Protein AF-A0A1S3DJ40-F1 (afdb_monomer_lite)

Secondary structure (DSSP, 8-state):
------SSSSSTTSTT---------------HHHHHHHHHHHHTSTTGGGSTTHHHHHHHHHHTT--HHHHHHHHHHH---HHHHHHHHHHHHHHTT--HHHHHHHHHHHHHHHHHHH--HHHHHHHHHHSSS--HHHHHIIIIIHHHHHHHHHHHH--

InterPro domains:
  IPR006942 TH1 protein [PF04858] (3-143)
  IPR006942 TH1 protein [PTHR12144] (8-141)

Organism: Diaphorina citri (NCBI:txid121845)

pLDDT: mean 71.81, std 21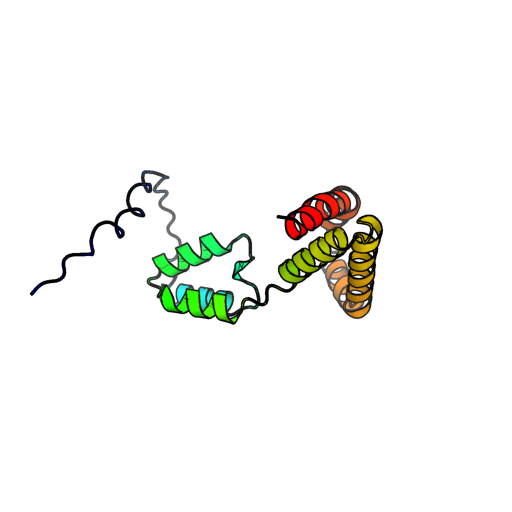.8, range [33.03, 97.25]

Foldseek 3Di:
DDDDDDDDPPCPVPPPDDDDDDDDDPDPPPQLVVLQVVLLVQLQAAQSVVDPCNVVSVVSNVVSVHDPVSSVVNNVVRYPCPLQVLLVVLVVCVVVVNDNVVSVVVVVVVVVVVCVVPPDVVVVVVVCVVVVDDDPVVVVCVPPVVVCCVVPVVVVSVD

Radius of gyration: 22.81 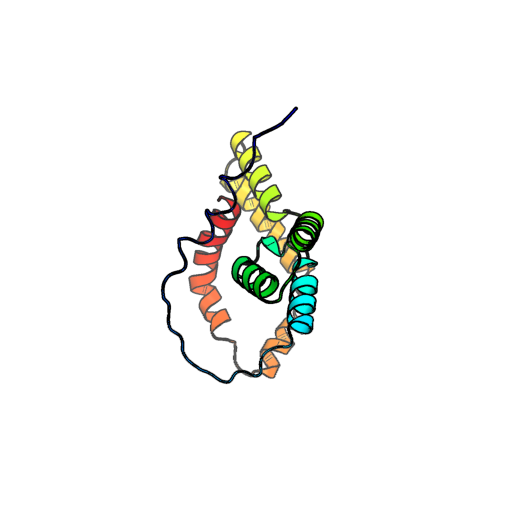Å; chains: 1; bounding box: 50×42×63 Å

Structure (mmCIF, N/CA/C/O backbone):
data_AF-A0A1S3DJ40-F1
#
_entry.id   AF-A0A1S3DJ40-F1
#
loop_
_atom_site.group_PDB
_atom_site.id
_atom_site.type_symbol
_atom_site.label_atom_id
_atom_site.label_alt_id
_atom_site.label_comp_id
_atom_site.label_asym_id
_atom_site.label_entity_id
_atom_site.label_seq_id
_atom_site.pdbx_PDB_ins_code
_atom_site.Cartn_x
_atom_site.Cartn_y
_atom_site.Cartn_z
_atom_site.occupancy
_atom_site.B_iso_or_equiv
_atom_site.auth_seq_id
_atom_site.auth_comp_id
_atom_site.auth_asym_id
_atom_site.auth_atom_id
_atom_site.pdbx_PDB_model_num
ATOM 1 N N . MET A 1 1 ? 21.065 16.548 38.767 1.00 37.75 1 MET A N 1
ATOM 2 C CA . MET A 1 1 ? 20.009 17.428 39.307 1.00 37.75 1 MET A CA 1
ATOM 3 C C . MET A 1 1 ? 20.034 18.674 38.439 1.00 37.75 1 MET A C 1
ATOM 5 O O . MET A 1 1 ? 20.987 19.423 38.560 1.00 37.75 1 MET A O 1
ATOM 9 N N . ASN A 1 2 ? 19.135 18.912 37.499 1.00 38.50 2 ASN A N 1
ATOM 10 C CA . ASN A 1 2 ? 17.948 18.195 37.052 1.00 38.50 2 ASN A CA 1
ATOM 11 C C . ASN A 1 2 ? 17.770 18.579 35.573 1.00 38.50 2 ASN A C 1
ATOM 13 O O . ASN A 1 2 ? 18.046 19.726 35.225 1.00 38.50 2 ASN A O 1
ATOM 17 N N . ASP A 1 3 ? 17.399 17.612 34.747 1.00 44.09 3 ASP A N 1
ATOM 18 C CA . ASP A 1 3 ? 17.124 17.766 33.322 1.00 44.09 3 ASP A CA 1
ATOM 19 C C . ASP A 1 3 ? 15.887 18.653 33.111 1.00 44.09 3 ASP A C 1
ATOM 21 O 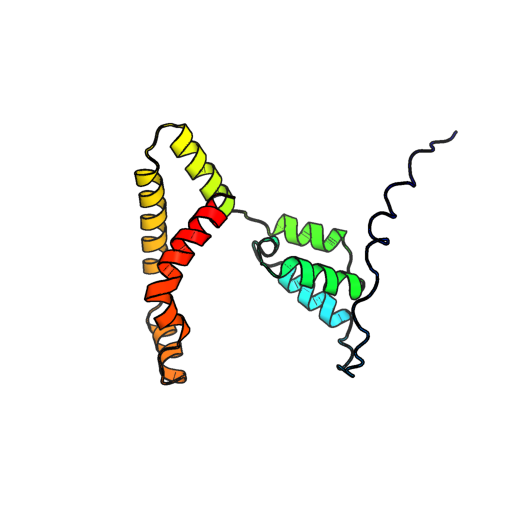O . ASP A 1 3 ? 14.872 18.444 33.772 1.00 44.09 3 ASP A O 1
ATOM 25 N N . ASP A 1 4 ? 15.986 19.645 32.223 1.00 44.03 4 ASP A N 1
ATOM 26 C CA . ASP A 1 4 ? 14.877 20.522 31.823 1.00 44.03 4 ASP A CA 1
ATOM 27 C C . ASP A 1 4 ? 14.946 20.714 30.300 1.00 44.03 4 ASP A C 1
ATOM 29 O O . ASP A 1 4 ? 15.498 21.682 29.780 1.00 44.03 4 ASP A O 1
ATOM 33 N N . TYR A 1 5 ? 14.502 19.684 29.584 1.00 50.25 5 TYR A N 1
ATOM 34 C CA . TYR A 1 5 ? 14.251 19.693 28.145 1.00 50.25 5 TYR A CA 1
ATOM 35 C C . TYR A 1 5 ? 12.992 18.857 27.912 1.00 50.25 5 TYR A C 1
ATOM 37 O O . TYR A 1 5 ? 13.111 17.666 27.660 1.00 50.25 5 TYR A O 1
ATOM 45 N N . ASP A 1 6 ? 11.814 19.460 28.071 1.00 49.28 6 ASP A N 1
ATOM 46 C CA . ASP A 1 6 ? 10.574 19.080 27.375 1.00 49.28 6 ASP A CA 1
ATOM 47 C C . ASP A 1 6 ? 9.413 19.948 27.878 1.00 49.28 6 ASP A C 1
ATOM 49 O O . ASP A 1 6 ? 9.006 19.787 29.022 1.00 49.28 6 ASP A O 1
ATOM 53 N N . ASP A 1 7 ? 8.881 20.843 27.031 1.00 47.06 7 ASP A N 1
ATOM 54 C CA . ASP A 1 7 ? 7.436 21.174 27.061 1.00 47.06 7 ASP A CA 1
ATOM 55 C C . ASP A 1 7 ? 6.908 22.032 25.883 1.00 47.06 7 ASP A C 1
ATOM 57 O O . ASP A 1 7 ? 5.761 22.469 25.897 1.00 47.06 7 ASP A O 1
ATOM 61 N N . GLU A 1 8 ? 7.684 22.294 24.820 1.00 44.91 8 GLU A N 1
ATOM 62 C CA . GLU A 1 8 ? 7.218 23.186 23.732 1.00 44.91 8 GLU A CA 1
ATOM 63 C C . GLU A 1 8 ? 6.674 22.475 22.474 1.00 44.91 8 GLU A C 1
ATOM 65 O O . GLU A 1 8 ? 6.294 23.142 21.512 1.00 44.91 8 GLU A O 1
ATOM 70 N N . GLN A 1 9 ? 6.587 21.138 22.438 1.00 45.03 9 GLN A N 1
ATOM 71 C CA . GLN A 1 9 ? 6.151 20.407 21.229 1.00 45.03 9 GLN A CA 1
ATOM 72 C C . GLN A 1 9 ? 4.719 19.848 21.250 1.00 45.03 9 GLN A C 1
ATOM 74 O O . GLN A 1 9 ? 4.227 19.426 20.203 1.00 45.03 9 GLN A O 1
ATOM 79 N N . THR A 1 10 ? 4.006 19.886 22.377 1.00 43.00 10 THR A N 1
ATOM 80 C CA . THR A 1 10 ? 2.682 19.244 22.513 1.00 43.00 10 THR A CA 1
ATOM 81 C C . THR A 1 10 ? 1.506 20.105 22.036 1.00 43.00 10 THR A C 1
ATOM 83 O O . THR A 1 10 ? 0.461 19.562 21.693 1.00 43.00 10 THR A O 1
ATOM 86 N N . HIS A 1 11 ? 1.664 21.427 21.909 1.00 38.31 11 HIS A N 1
ATOM 87 C CA . HIS A 1 11 ? 0.534 22.346 21.679 1.00 38.31 11 HIS A CA 1
ATOM 88 C C . HIS A 1 11 ? 0.245 22.742 20.221 1.00 38.31 11 HIS A C 1
ATOM 90 O O . HIS A 1 11 ? -0.665 23.527 19.958 1.00 38.31 11 HIS A O 1
ATOM 96 N N . ARG A 1 12 ? 0.978 22.212 19.236 1.00 39.41 12 ARG A N 1
ATOM 97 C CA . ARG A 1 12 ? 0.827 22.650 17.833 1.00 39.41 12 ARG A CA 1
ATOM 98 C C . ARG A 1 12 ? -0.461 22.157 17.150 1.00 39.41 12 ARG A C 1
ATOM 100 O O . ARG A 1 12 ? -0.812 22.667 16.095 1.00 39.41 12 ARG A O 1
ATOM 107 N N . TRP A 1 13 ? -1.160 21.188 17.738 1.00 45.44 13 TRP A N 1
ATOM 108 C CA . TRP A 1 13 ? -2.340 20.553 17.135 1.00 45.44 13 TRP A CA 1
ATOM 109 C C . TRP A 1 13 ? -3.667 21.168 17.608 1.00 45.44 13 TRP A C 1
ATOM 111 O O . TRP A 1 13 ? -4.701 20.907 17.002 1.00 45.44 13 TRP A O 1
ATOM 121 N N . ASP A 1 14 ? -3.642 22.008 18.650 1.00 45.91 14 ASP A N 1
ATOM 122 C CA . ASP A 1 14 ? -4.845 22.609 19.247 1.00 45.91 14 ASP A CA 1
ATOM 123 C C . ASP A 1 14 ? -5.303 23.904 18.555 1.00 45.91 14 ASP A C 1
ATOM 125 O O . ASP A 1 14 ? -6.454 24.312 18.697 1.00 45.91 14 ASP A O 1
ATOM 129 N N . GLN A 1 15 ? -4.418 24.597 17.830 1.00 41.41 15 GLN A N 1
ATOM 130 C CA . GLN A 1 15 ? -4.657 26.003 17.473 1.00 41.41 15 GLN A CA 1
ATOM 131 C C . GLN A 1 15 ? -5.468 26.217 16.176 1.00 41.41 15 GLN A C 1
ATOM 133 O O . GLN A 1 15 ? -6.006 27.305 15.994 1.00 41.41 15 GLN A O 1
ATOM 138 N N . ASP A 1 16 ? -5.613 25.210 15.306 1.00 40.69 16 ASP A N 1
ATOM 139 C CA . ASP A 1 16 ? -6.275 25.366 13.992 1.00 40.69 16 ASP A CA 1
ATOM 140 C C . ASP A 1 16 ? -7.735 24.860 13.941 1.00 40.69 16 ASP A C 1
ATOM 142 O O . ASP A 1 16 ? -8.345 24.809 12.875 1.00 40.69 16 ASP A O 1
ATOM 146 N N . MET A 1 17 ? -8.337 24.507 15.081 1.00 50.19 17 MET A N 1
ATOM 147 C CA . MET A 1 17 ? -9.717 24.001 15.148 1.00 50.19 17 MET A CA 1
ATOM 148 C C . MET A 1 17 ? -10.682 25.093 15.632 1.00 50.19 17 MET A C 1
ATOM 150 O O . MET A 1 17 ? -11.166 25.047 16.763 1.00 50.19 17 MET A O 1
ATOM 154 N N . VAL A 1 18 ? -10.966 26.086 14.784 1.00 46.72 18 VAL A N 1
ATOM 155 C CA . VAL A 1 18 ? -12.054 27.049 15.022 1.00 46.72 18 VAL A CA 1
ATOM 156 C C . VAL A 1 18 ? -13.065 26.978 13.877 1.00 46.72 18 VAL A C 1
ATOM 158 O O . VAL A 1 18 ? -12.731 27.263 12.732 1.00 46.72 18 VAL A O 1
ATOM 161 N N . ASP A 1 19 ? -14.291 26.609 14.255 1.00 49.00 19 ASP A N 1
ATOM 162 C CA . ASP A 1 19 ? -15.567 26.750 13.541 1.00 49.00 19 ASP A CA 1
ATOM 163 C C . ASP A 1 19 ? -15.744 26.051 12.183 1.00 49.00 19 ASP A C 1
ATOM 165 O O . ASP A 1 19 ? -15.469 26.619 11.130 1.00 49.00 19 ASP A O 1
ATOM 169 N N . VAL A 1 20 ? -16.382 24.873 12.219 1.00 45.66 20 VAL A N 1
ATOM 170 C CA . VAL A 1 20 ? -17.378 24.471 11.209 1.00 45.66 20 VAL A CA 1
ATOM 171 C C . VAL A 1 20 ? -18.544 23.773 11.921 1.00 45.66 20 VAL A C 1
ATOM 173 O O . VAL A 1 20 ? -18.422 22.640 12.375 1.00 45.66 20 VAL A O 1
ATOM 176 N N . ASP A 1 21 ? -19.633 24.529 12.042 1.00 41.88 21 ASP A N 1
ATOM 177 C CA . ASP A 1 21 ? -21.045 24.151 12.153 1.00 41.88 21 ASP A CA 1
ATOM 178 C C . ASP A 1 21 ? -21.439 22.924 12.997 1.00 41.88 21 ASP A C 1
ATOM 180 O O . ASP A 1 21 ? -21.416 21.767 12.580 1.00 41.88 21 ASP A O 1
ATOM 184 N N . SER A 1 22 ? -21.958 23.245 14.184 1.00 54.50 22 SER A N 1
ATOM 185 C CA . SER A 1 22 ? -22.845 22.406 14.987 1.00 54.50 22 SER A CA 1
ATOM 186 C C . SER A 1 22 ? -24.202 22.244 14.283 1.00 54.50 22 SER A C 1
ATOM 188 O O . SER A 1 22 ? -25.130 23.003 14.571 1.00 54.50 22 SER A O 1
ATOM 190 N N . ASP A 1 23 ? -24.344 21.244 13.412 1.00 43.91 23 ASP A N 1
ATOM 191 C CA . ASP A 1 23 ? -25.655 20.751 12.969 1.00 43.91 23 ASP A CA 1
ATOM 192 C C . ASP A 1 23 ? -26.050 19.516 13.792 1.00 43.91 23 ASP A C 1
ATOM 194 O O . ASP A 1 23 ? -25.413 18.463 13.741 1.00 43.91 23 ASP A O 1
ATOM 198 N N . GLY A 1 24 ? -27.071 19.687 14.634 1.00 49.50 24 GLY A N 1
ATOM 199 C CA . GLY A 1 24 ? -27.601 18.652 15.512 1.00 49.50 24 GLY A CA 1
ATOM 200 C C . GLY A 1 24 ? -28.479 17.673 14.740 1.00 49.50 24 GLY A C 1
ATOM 201 O O . GLY A 1 24 ? -29.696 17.847 14.692 1.00 49.50 24 GLY A O 1
ATOM 202 N N . GLY A 1 25 ? -27.856 16.638 14.179 1.00 37.75 25 GLY A N 1
ATOM 203 C CA . GLY A 1 25 ? -28.509 15.408 13.742 1.00 37.75 25 GLY A CA 1
ATOM 204 C C . GLY A 1 25 ? -28.362 14.326 14.811 1.00 37.75 25 GLY A C 1
ATOM 205 O O . GLY A 1 25 ? -27.252 13.994 15.213 1.00 37.75 25 GLY A O 1
ATOM 206 N N . ASP A 1 26 ? -29.487 13.803 15.292 1.00 44.41 26 ASP A N 1
ATOM 207 C CA . ASP A 1 26 ? -29.598 12.694 16.249 1.00 44.41 26 ASP A CA 1
ATOM 208 C C . ASP A 1 26 ? -29.229 11.365 15.551 1.00 44.41 26 ASP A C 1
ATOM 210 O O . ASP A 1 26 ? -30.078 10.500 15.326 1.00 44.41 26 ASP A O 1
ATOM 214 N N . ASP A 1 27 ? -27.970 11.235 15.120 1.00 50.34 27 ASP A N 1
ATOM 215 C CA . ASP A 1 27 ? -27.407 9.955 14.690 1.00 50.34 27 ASP A CA 1
ATOM 216 C C . ASP A 1 27 ? -27.270 9.053 15.926 1.00 50.34 27 ASP A C 1
ATOM 218 O O . ASP A 1 27 ? -26.813 9.522 16.976 1.00 50.34 27 ASP A O 1
ATOM 222 N N . PRO A 1 28 ? -27.663 7.764 15.857 1.00 53.16 28 PRO A N 1
ATOM 223 C CA . PRO A 1 28 ? -27.458 6.842 16.963 1.00 53.16 28 PRO A CA 1
ATOM 224 C C . PRO A 1 28 ? -25.972 6.855 17.298 1.00 53.16 28 PRO A C 1
ATOM 226 O O . PRO A 1 28 ? -25.158 6.426 16.487 1.00 53.16 28 PRO A O 1
ATOM 229 N N . MET A 1 29 ? -25.638 7.400 18.470 1.00 60.72 29 MET A N 1
ATOM 230 C CA . MET A 1 29 ? -24.262 7.582 18.915 1.00 60.72 29 MET A CA 1
ATOM 231 C C . MET A 1 29 ? -23.533 6.243 18.788 1.00 60.72 29 MET A C 1
ATOM 233 O O . MET A 1 29 ? -23.800 5.321 19.563 1.00 60.72 29 MET A O 1
ATOM 237 N N . GLU A 1 30 ? -22.699 6.114 17.750 1.00 72.19 30 GLU A N 1
ATOM 238 C CA . GLU A 1 30 ? -22.008 4.866 17.436 1.00 72.19 30 GLU A CA 1
ATOM 239 C C . GLU A 1 30 ? -21.235 4.425 18.677 1.00 72.19 30 GLU A C 1
ATOM 241 O O . GLU A 1 30 ? -20.573 5.235 19.334 1.00 72.19 30 GLU A O 1
ATOM 246 N N . ASN A 1 31 ? -21.341 3.145 19.036 1.00 89.88 31 ASN A N 1
ATOM 247 C CA . ASN A 1 31 ? -20.652 2.632 20.209 1.00 89.88 31 ASN A CA 1
ATOM 248 C C . ASN A 1 31 ? -19.137 2.816 20.005 1.00 89.88 31 ASN A C 1
ATOM 250 O O . ASN A 1 31 ? -18.590 2.222 19.071 1.00 89.88 31 ASN A O 1
ATOM 254 N N . PRO A 1 32 ? -18.434 3.572 20.871 1.00 91.44 32 PRO A N 1
ATOM 255 C CA . PRO A 1 32 ? -17.009 3.840 20.690 1.00 91.44 32 PRO A CA 1
ATOM 256 C C . PRO A 1 32 ? -16.187 2.560 20.519 1.00 91.44 32 PRO A C 1
ATOM 258 O O . PRO A 1 32 ? -15.248 2.520 19.734 1.00 91.44 32 PRO A O 1
ATOM 261 N N . GLN A 1 33 ? -16.578 1.475 21.190 1.00 93.25 33 GLN A N 1
ATOM 262 C CA . GLN A 1 33 ? -15.886 0.193 21.102 1.00 93.25 33 GLN A CA 1
ATOM 263 C C . GLN A 1 33 ? -16.016 -0.467 19.720 1.00 93.25 33 GLN A C 1
ATOM 265 O O . GLN A 1 33 ? -15.081 -1.115 19.253 1.00 93.25 33 GLN A O 1
ATOM 270 N N . GLU A 1 34 ? -17.166 -0.310 19.063 1.00 94.75 34 GLU A N 1
ATOM 271 C CA . GLU A 1 34 ? -17.409 -0.840 17.717 1.00 94.75 34 GLU A CA 1
ATOM 272 C C . GLU A 1 34 ? -16.606 -0.054 16.681 1.00 94.75 34 GLU A C 1
ATOM 274 O O . GLU A 1 34 ? -15.940 -0.659 15.841 1.00 94.75 34 GLU A O 1
ATOM 279 N N . VAL A 1 35 ? -16.568 1.276 16.818 1.00 94.50 35 VAL A N 1
ATOM 280 C CA . VAL A 1 35 ? -15.743 2.163 15.985 1.00 94.50 35 VAL A CA 1
ATOM 281 C C . VAL A 1 35 ? -14.264 1.786 16.072 1.00 94.50 35 VAL A C 1
ATOM 283 O O . VAL A 1 35 ? -13.579 1.702 15.051 1.00 94.50 35 VAL A O 1
ATOM 286 N N . LEU A 1 36 ? -13.765 1.528 17.285 1.00 95.88 36 LEU A N 1
ATOM 287 C CA . LEU A 1 36 ? -12.381 1.106 17.491 1.00 95.88 36 LEU A CA 1
ATOM 288 C C . LEU A 1 36 ? -12.081 -0.211 16.772 1.00 95.88 36 LEU A C 1
ATOM 290 O O . LEU A 1 36 ? -11.097 -0.285 16.039 1.00 95.88 36 LEU A O 1
ATOM 294 N N . ASN A 1 37 ? -12.929 -1.227 16.944 1.00 95.81 37 ASN A N 1
ATOM 295 C CA . ASN A 1 37 ? -12.727 -2.534 16.318 1.00 95.81 37 ASN A CA 1
ATOM 296 C C . ASN A 1 37 ? -12.751 -2.444 14.787 1.00 95.81 37 ASN A C 1
ATOM 298 O O . ASN A 1 37 ? -11.860 -2.978 14.133 1.00 95.81 37 ASN A O 1
ATOM 302 N N . GLU A 1 38 ? -13.714 -1.714 14.221 1.00 95.81 38 GLU A N 1
ATOM 303 C CA . GLU A 1 38 ? -13.831 -1.523 12.772 1.00 95.81 38 GLU A CA 1
ATOM 304 C C . GLU A 1 38 ? -12.586 -0.834 12.187 1.00 95.81 38 GLU A C 1
ATOM 306 O O . GLU A 1 38 ? -12.048 -1.246 11.156 1.00 95.81 38 GLU A O 1
ATOM 311 N N . CYS A 1 39 ? -12.091 0.211 12.857 1.00 96.00 39 CYS A N 1
ATOM 312 C CA . CYS A 1 39 ? -10.871 0.897 12.445 1.00 96.00 39 CYS A CA 1
ATOM 313 C C . CYS A 1 39 ? -9.643 -0.021 12.543 1.00 96.00 39 CYS A C 1
ATOM 315 O O . CYS A 1 39 ? -8.833 -0.045 11.619 1.00 96.00 39 CYS A O 1
ATOM 317 N N . LEU A 1 40 ? -9.514 -0.811 13.613 1.00 96.56 40 LEU A N 1
ATOM 318 C CA . LEU A 1 40 ? -8.396 -1.745 13.783 1.00 96.56 40 LEU A CA 1
ATOM 319 C C . LEU A 1 40 ? -8.389 -2.859 12.730 1.00 96.56 40 LEU A C 1
ATOM 321 O O . LEU A 1 40 ? -7.318 -3.214 12.231 1.00 96.56 40 LEU A O 1
ATOM 325 N N . GLU A 1 41 ? -9.557 -3.385 12.359 1.00 96.38 41 GLU A N 1
ATOM 326 C CA . GLU A 1 41 ? -9.680 -4.348 11.261 1.00 96.38 41 GLU A CA 1
ATOM 327 C C . GLU A 1 41 ? -9.180 -3.742 9.948 1.00 96.38 41 GLU A C 1
ATOM 329 O O . GLU A 1 41 ? -8.358 -4.350 9.262 1.00 96.38 41 GLU A O 1
ATOM 334 N N . LYS A 1 42 ? -9.594 -2.508 9.640 1.00 95.25 42 LYS A N 1
ATOM 335 C CA . LYS A 1 42 ? -9.146 -1.772 8.450 1.00 95.25 42 LYS A CA 1
ATOM 336 C C . LYS A 1 42 ? -7.636 -1.518 8.455 1.00 95.25 42 LYS A C 1
ATOM 338 O O . LYS A 1 42 ? -6.966 -1.851 7.480 1.00 95.25 42 LYS A O 1
ATOM 343 N N . PHE A 1 43 ? -7.073 -1.017 9.556 1.00 96.44 43 PHE A N 1
ATOM 344 C CA . PHE A 1 43 ? -5.630 -0.754 9.686 1.00 96.44 43 PHE A CA 1
ATOM 345 C C . PHE A 1 43 ? -4.765 -2.018 9.593 1.00 96.44 43 PHE A C 1
ATOM 347 O O . PHE A 1 43 ? -3.576 -1.930 9.293 1.00 96.44 43 PHE A O 1
ATOM 354 N N . SER A 1 44 ? -5.357 -3.188 9.838 1.00 95.50 44 SER A N 1
ATOM 355 C CA . SER A 1 44 ? -4.688 -4.483 9.699 1.00 95.50 44 SER A CA 1
ATOM 356 C C . SER A 1 44 ? -4.642 -4.987 8.253 1.00 95.50 44 SER A C 1
ATOM 358 O O . SER A 1 44 ? -3.992 -5.996 7.977 1.00 95.50 44 SER A O 1
ATOM 360 N N . THR A 1 45 ? -5.339 -4.332 7.320 1.00 94.75 45 THR A N 1
ATOM 361 C CA . THR A 1 45 ? -5.327 -4.736 5.910 1.00 94.75 45 THR A CA 1
ATOM 362 C C . THR A 1 45 ? -4.045 -4.273 5.201 1.00 94.75 45 THR A C 1
ATOM 364 O O . THR A 1 45 ? -3.480 -3.234 5.559 1.00 94.75 45 THR A O 1
ATOM 367 N N . PRO A 1 46 ? -3.539 -5.041 4.214 1.00 93.69 46 PRO A N 1
ATOM 368 C CA . PRO A 1 46 ? -2.328 -4.675 3.485 1.00 93.69 46 PRO A CA 1
ATOM 369 C C . PRO A 1 46 ? -2.448 -3.307 2.814 1.00 93.69 46 PRO A C 1
ATOM 371 O O . PRO A 1 46 ? -3.454 -3.023 2.175 1.00 93.69 46 PRO A O 1
ATOM 374 N N . ASP A 1 47 ? -1.399 -2.493 2.937 1.00 91.12 47 ASP A N 1
ATOM 375 C CA . ASP A 1 47 ? -1.274 -1.182 2.287 1.00 91.12 47 ASP A CA 1
ATOM 376 C C . ASP A 1 47 ? -2.406 -0.172 2.593 1.00 91.12 47 ASP A C 1
ATOM 378 O O . ASP A 1 47 ? -2.508 0.848 1.916 1.00 91.12 47 ASP A O 1
ATOM 382 N N . TYR A 1 48 ? -3.189 -0.363 3.667 1.00 94.19 48 TYR A N 1
ATOM 383 C CA . TYR A 1 48 ? -4.309 0.529 4.027 1.00 94.19 48 TYR A CA 1
ATOM 384 C C . TYR A 1 48 ? -3.904 1.998 4.240 1.00 94.19 48 TYR A C 1
ATOM 386 O O . TYR A 1 48 ? -4.708 2.914 4.084 1.00 94.19 48 TYR A O 1
ATOM 394 N N . ILE A 1 49 ? -2.634 2.244 4.571 1.00 93.56 49 ILE A N 1
ATOM 395 C CA . ILE A 1 49 ? -2.065 3.593 4.688 1.00 93.56 49 ILE A CA 1
ATOM 396 C C . ILE A 1 49 ? -2.131 4.398 3.376 1.00 93.56 49 ILE A C 1
ATOM 398 O O . ILE A 1 49 ? -2.064 5.623 3.414 1.00 93.56 49 ILE A O 1
ATOM 402 N N . MET A 1 50 ? -2.274 3.726 2.231 1.00 90.94 50 MET A N 1
ATOM 403 C CA . MET A 1 50 ? -2.364 4.339 0.903 1.00 90.94 50 MET A CA 1
ATOM 404 C C . MET A 1 50 ? -3.797 4.705 0.500 1.00 90.94 50 MET A C 1
ATOM 406 O O . MET A 1 50 ? -3.990 5.359 -0.524 1.00 90.94 50 MET A O 1
ATOM 410 N N . GLU A 1 51 ? -4.801 4.293 1.277 1.00 89.12 51 GLU A N 1
ATOM 411 C CA . GLU A 1 51 ? -6.200 4.572 0.967 1.00 89.12 51 GLU A CA 1
ATOM 412 C C . GLU A 1 51 ? -6.509 6.070 1.116 1.00 89.12 51 GLU A C 1
ATOM 414 O O . GLU A 1 51 ? -6.142 6.685 2.123 1.00 89.12 51 GLU A O 1
ATOM 419 N N . PRO A 1 52 ? -7.258 6.682 0.182 1.00 85.69 52 PRO A N 1
ATOM 420 C CA . PRO A 1 52 ? -7.526 8.123 0.199 1.00 85.69 52 PRO A CA 1
ATOM 421 C C . PRO A 1 52 ? -8.290 8.583 1.454 1.00 85.69 52 PRO A C 1
ATOM 423 O O . PRO A 1 52 ? -8.216 9.749 1.838 1.00 85.69 52 PRO A O 1
ATOM 426 N N . GLY A 1 53 ? -9.012 7.670 2.115 1.00 88.25 53 GLY A N 1
ATOM 427 C CA . GLY A 1 53 ? -9.781 7.927 3.335 1.00 88.25 53 GLY A CA 1
ATOM 428 C C . GLY A 1 53 ? -9.026 7.710 4.651 1.00 88.25 53 GLY A C 1
ATOM 429 O O . GLY A 1 53 ? -9.645 7.829 5.712 1.00 88.25 53 GLY A O 1
ATOM 430 N N . ILE A 1 54 ? -7.725 7.388 4.626 1.00 94.12 54 ILE A N 1
ATOM 431 C CA . ILE A 1 54 ? -6.970 7.012 5.834 1.00 94.12 54 ILE A CA 1
ATOM 432 C C . ILE A 1 54 ? -7.049 8.074 6.941 1.00 94.12 54 ILE A C 1
ATOM 434 O O . ILE A 1 54 ? -7.278 7.739 8.102 1.00 94.12 54 ILE A O 1
ATOM 438 N N . PHE A 1 55 ? -6.942 9.361 6.600 1.00 94.50 55 PHE A N 1
ATOM 439 C CA . PHE A 1 55 ? -6.970 10.450 7.583 1.00 94.50 55 PHE A CA 1
ATOM 440 C C . PHE A 1 55 ? -8.316 10.567 8.303 1.00 94.50 55 PHE A C 1
ATOM 442 O O . PHE A 1 55 ? -8.349 10.785 9.516 1.00 94.50 55 PHE A O 1
ATOM 449 N N . SER A 1 56 ? -9.421 10.372 7.582 1.00 95.00 56 SER A N 1
ATOM 450 C CA . SER A 1 56 ? -10.763 10.360 8.168 1.00 95.00 56 SER A CA 1
ATOM 451 C C . SER A 1 56 ? -10.918 9.207 9.160 1.00 95.00 56 SER A C 1
ATOM 453 O O . SER A 1 56 ? -11.439 9.407 10.257 1.00 95.00 56 SER A O 1
ATOM 455 N N . GLN A 1 57 ? -10.383 8.026 8.832 1.00 95.12 57 GLN A N 1
ATOM 456 C CA . GLN A 1 57 ? -10.437 6.869 9.730 1.00 95.12 57 GLN A CA 1
ATOM 457 C C . GLN A 1 57 ? -9.527 7.013 10.947 1.00 95.12 57 GLN A C 1
ATOM 459 O O . GLN A 1 57 ? -9.932 6.637 12.045 1.00 95.12 57 GLN A O 1
ATOM 464 N N . LEU A 1 58 ? -8.341 7.607 10.793 1.00 97.19 58 LEU A N 1
ATOM 465 C CA . LEU A 1 58 ? -7.470 7.946 11.921 1.00 97.19 58 LEU A CA 1
ATOM 466 C C . LEU A 1 58 ? -8.161 8.923 12.876 1.00 97.19 58 LEU A C 1
ATOM 468 O O . LEU A 1 58 ? -8.178 8.696 14.084 1.00 97.19 58 LEU A O 1
ATOM 472 N N . LYS A 1 59 ? -8.796 9.970 12.336 1.00 95.44 59 LYS A N 1
ATOM 473 C CA . LYS A 1 59 ? -9.555 10.937 13.137 1.00 95.44 59 LYS A CA 1
ATOM 474 C C . LYS A 1 59 ? -10.688 10.252 13.903 1.00 95.44 59 LYS A C 1
ATOM 476 O O . LYS A 1 59 ? -10.780 10.430 15.115 1.00 95.44 59 LYS A O 1
ATOM 481 N N . ARG A 1 60 ? -11.490 9.425 13.223 1.00 95.56 60 ARG A N 1
ATOM 482 C CA . ARG A 1 60 ? -12.587 8.654 13.834 1.00 95.56 60 ARG A CA 1
ATOM 483 C C . ARG A 1 60 ? -12.079 7.712 14.934 1.00 95.56 60 ARG A C 1
ATOM 485 O O . ARG A 1 60 ? -12.669 7.647 16.008 1.00 95.56 60 ARG A O 1
ATOM 492 N N . TYR A 1 61 ? -10.949 7.042 14.711 1.00 96.88 61 TYR A N 1
ATOM 493 C CA . TYR A 1 61 ? -10.316 6.163 15.696 1.00 96.88 61 TYR A CA 1
ATOM 494 C C . TYR A 1 61 ? -9.831 6.919 16.946 1.00 96.88 61 TYR A C 1
ATOM 496 O O . TYR A 1 61 ? -10.097 6.484 18.067 1.00 96.88 61 TYR A O 1
ATOM 504 N N . PHE A 1 62 ? -9.181 8.076 16.785 1.00 96.62 62 PHE A N 1
ATOM 505 C CA . PHE A 1 62 ? -8.726 8.882 17.925 1.00 96.62 62 PHE A CA 1
ATOM 506 C C . PHE A 1 62 ? -9.882 9.517 18.698 1.00 96.62 62 PHE A C 1
ATOM 508 O O . PHE A 1 62 ? -9.848 9.547 19.926 1.00 96.62 62 PHE A O 1
ATOM 515 N N . GLN A 1 63 ? -10.939 9.954 18.008 1.00 95.50 63 GLN A N 1
ATOM 516 C CA . GLN A 1 63 ? -12.153 10.477 18.645 1.00 95.50 63 GLN A CA 1
ATOM 517 C C . GLN A 1 63 ? -12.881 9.418 19.487 1.00 95.50 63 GLN A C 1
ATOM 519 O O . GLN A 1 63 ? -13.479 9.759 20.504 1.00 95.50 63 GLN A O 1
ATOM 524 N N . ALA A 1 64 ? -12.781 8.140 19.113 1.00 95.00 64 ALA A N 1
ATOM 525 C CA . ALA A 1 64 ? -13.304 7.016 19.890 1.00 95.00 64 ALA A CA 1
ATOM 526 C C . ALA A 1 64 ? -12.380 6.567 21.048 1.00 95.00 64 ALA A C 1
ATOM 528 O O . ALA A 1 64 ? -12.714 5.621 21.760 1.00 95.00 64 ALA A O 1
ATOM 529 N N . GLY A 1 65 ? -11.233 7.229 21.261 1.00 94.75 65 GLY A N 1
ATOM 530 C CA . GLY A 1 65 ? -10.278 6.915 22.335 1.00 94.75 65 GLY A CA 1
ATOM 531 C C . GLY A 1 65 ? -9.203 5.884 21.965 1.00 94.75 65 GLY A C 1
ATOM 532 O O . GLY A 1 65 ? -8.629 5.251 22.851 1.00 94.75 65 GLY A O 1
ATOM 533 N N . GLY A 1 66 ? -8.943 5.683 20.672 1.00 95.69 66 GLY A N 1
ATOM 534 C CA . GLY A 1 66 ? -7.973 4.709 20.176 1.00 95.69 66 GLY A CA 1
ATOM 535 C C . GLY A 1 66 ? -6.516 5.078 20.466 1.00 95.69 66 GLY A C 1
ATOM 536 O O . GLY A 1 66 ? -6.141 6.248 20.443 1.00 95.69 66 GLY A O 1
ATOM 537 N N . ASN A 1 67 ? -5.672 4.067 20.701 1.00 96.06 67 ASN A N 1
ATOM 538 C CA . ASN A 1 67 ? -4.244 4.244 20.982 1.00 96.06 67 ASN A CA 1
ATOM 539 C C . ASN A 1 67 ? -3.434 4.540 19.692 1.00 96.06 67 ASN A C 1
ATOM 541 O O . ASN A 1 67 ? -3.413 3.677 18.804 1.00 96.06 67 ASN A O 1
ATOM 545 N N . PRO A 1 68 ? -2.726 5.687 19.592 1.00 95.44 68 PRO A N 1
ATOM 546 C CA . PRO A 1 68 ? -1.834 6.025 18.476 1.00 95.44 68 PRO A CA 1
ATOM 547 C C . PRO A 1 68 ? -0.723 5.011 18.205 1.00 95.44 68 PRO A C 1
ATOM 549 O O . PRO A 1 68 ? -0.454 4.702 17.047 1.00 95.44 68 PRO A O 1
ATOM 552 N N . GLU A 1 69 ? -0.096 4.455 19.241 1.00 97.19 69 GLU A N 1
ATOM 553 C CA . GLU A 1 69 ? 1.009 3.503 19.063 1.00 97.19 69 GLU A CA 1
ATOM 554 C C . GLU A 1 69 ? 0.538 2.240 18.340 1.00 97.19 69 GLU A C 1
ATOM 556 O O . GLU A 1 69 ? 1.195 1.756 17.421 1.00 97.19 69 GLU A O 1
ATOM 561 N N . GLN A 1 70 ? -0.652 1.758 18.701 1.00 96.62 70 GLN A N 1
ATOM 562 C CA . GLN A 1 70 ? -1.243 0.562 18.114 1.00 96.62 70 GLN A CA 1
ATOM 563 C C . GLN A 1 70 ? -1.544 0.741 16.621 1.00 96.62 70 GLN A C 1
ATOM 565 O O . GLN A 1 70 ? -1.272 -0.157 15.827 1.00 96.62 70 GLN A O 1
ATOM 570 N N . VAL A 1 71 ? -2.096 1.891 16.217 1.00 96.50 71 VAL A N 1
ATOM 571 C CA . VAL A 1 71 ? -2.376 2.138 14.794 1.00 96.50 71 VAL A CA 1
ATOM 572 C C . VAL A 1 71 ? -1.092 2.330 13.992 1.00 96.50 71 VAL A C 1
ATOM 574 O O . VAL A 1 71 ? -0.996 1.820 12.878 1.00 96.50 71 VAL A O 1
ATOM 577 N N . ILE A 1 72 ? -0.078 2.988 14.566 1.00 97.12 72 ILE A N 1
ATOM 578 C CA . ILE A 1 72 ? 1.243 3.105 13.939 1.00 97.12 72 ILE A CA 1
ATOM 579 C C . ILE A 1 72 ? 1.837 1.715 13.716 1.00 97.12 72 ILE A C 1
ATOM 581 O O . ILE A 1 72 ? 2.314 1.431 12.618 1.00 97.12 72 ILE A O 1
ATOM 585 N N . GLU A 1 73 ? 1.784 0.840 14.721 1.00 97.25 73 GLU A N 1
ATOM 586 C CA . GLU A 1 73 ? 2.282 -0.529 14.616 1.00 97.25 73 GLU A CA 1
ATOM 587 C C . GLU A 1 73 ? 1.551 -1.314 13.516 1.00 97.25 73 GLU A C 1
ATOM 589 O O . GLU A 1 73 ? 2.205 -1.869 12.631 1.00 97.25 73 GLU A O 1
ATOM 594 N N . LEU A 1 74 ? 0.214 -1.304 13.515 1.00 95.75 74 LEU A N 1
ATOM 595 C CA . LEU A 1 74 ? -0.591 -2.026 12.525 1.00 95.75 74 LEU A CA 1
ATOM 596 C C . LEU A 1 74 ? -0.340 -1.539 11.097 1.00 95.75 74 LEU A C 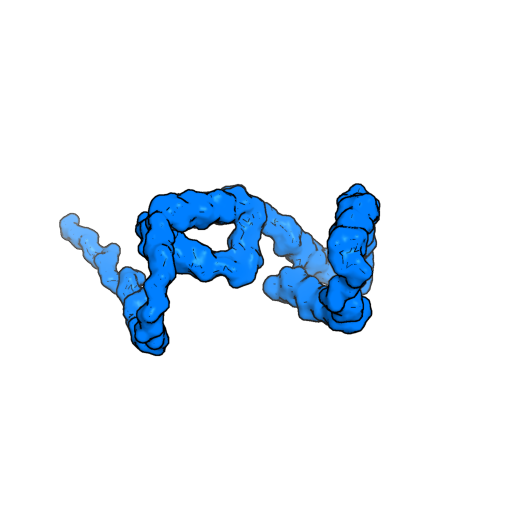1
ATOM 598 O O . LEU A 1 74 ? -0.077 -2.357 10.214 1.00 95.75 74 LEU A O 1
ATOM 602 N N . LEU A 1 75 ? -0.366 -0.224 10.866 1.00 96.56 75 LEU A N 1
ATOM 603 C CA . LEU A 1 75 ? -0.124 0.333 9.535 1.00 96.56 75 LEU A CA 1
ATOM 604 C C . LEU A 1 75 ? 1.306 0.044 9.068 1.00 96.56 75 LEU A C 1
ATOM 606 O O . LEU A 1 75 ? 1.512 -0.345 7.921 1.00 96.56 75 LEU A O 1
ATOM 610 N N . SER A 1 76 ? 2.292 0.167 9.961 1.00 96.31 76 SER A N 1
ATOM 611 C CA . SER A 1 76 ? 3.699 -0.078 9.622 1.00 96.31 76 SER A CA 1
ATOM 612 C C . SER A 1 76 ? 3.969 -1.547 9.294 1.00 96.31 76 SER A C 1
ATOM 614 O O . SER A 1 76 ? 4.704 -1.845 8.356 1.00 96.31 76 SER A O 1
ATOM 616 N N . GLN A 1 77 ? 3.374 -2.483 10.041 1.00 96.25 77 GLN A N 1
ATOM 617 C CA . GLN A 1 77 ? 3.549 -3.922 9.810 1.00 96.25 77 GLN A CA 1
ATOM 618 C C . GLN A 1 77 ? 2.871 -4.399 8.514 1.00 96.25 77 GLN A C 1
ATOM 620 O O . GLN A 1 77 ? 3.365 -5.321 7.848 1.00 96.25 77 GLN A O 1
ATOM 625 N N . ASN A 1 78 ? 1.749 -3.773 8.147 1.00 93.00 78 ASN A N 1
ATOM 626 C CA . ASN A 1 78 ? 0.949 -4.157 6.984 1.00 93.00 78 ASN A CA 1
ATOM 627 C C . ASN A 1 78 ? 1.274 -3.372 5.708 1.00 93.00 78 ASN A C 1
ATOM 629 O O . ASN A 1 78 ? 0.768 -3.715 4.639 1.00 93.00 78 ASN A O 1
ATOM 633 N N . TYR A 1 79 ? 2.174 -2.395 5.774 1.00 94.25 79 TYR A N 1
ATOM 634 C CA . TYR A 1 79 ? 2.672 -1.689 4.599 1.00 94.25 79 TYR A CA 1
ATOM 635 C C . TYR A 1 79 ? 3.684 -2.544 3.819 1.00 94.25 79 TYR A C 1
ATOM 637 O O . TYR A 1 79 ? 4.746 -2.915 4.325 1.00 94.25 79 TYR A O 1
ATOM 645 N N . LYS A 1 80 ? 3.340 -2.899 2.578 1.00 90.06 80 LYS A N 1
ATOM 646 C CA . LYS A 1 80 ? 4.174 -3.673 1.645 1.00 90.06 80 LYS A CA 1
ATOM 647 C C . LYS A 1 80 ? 4.812 -2.802 0.577 1.00 90.06 80 LYS A C 1
ATOM 649 O O . LYS A 1 80 ? 5.872 -3.176 0.081 1.00 90.06 80 LYS A O 1
ATOM 654 N N . ALA A 1 81 ? 4.196 -1.672 0.238 1.00 86.00 81 ALA A N 1
ATOM 655 C CA . ALA A 1 81 ? 4.764 -0.656 -0.647 1.00 86.00 81 ALA A CA 1
ATOM 656 C C . ALA A 1 81 ? 5.154 -1.165 -2.048 1.00 86.00 81 ALA A C 1
ATOM 658 O O . ALA A 1 81 ? 6.052 -0.619 -2.690 1.00 86.00 81 ALA A O 1
ATOM 659 N N . VAL A 1 82 ? 4.525 -2.241 -2.541 1.00 83.31 82 VAL A N 1
ATOM 660 C CA . VAL A 1 82 ? 4.950 -2.899 -3.793 1.00 83.31 82 VAL A CA 1
ATOM 661 C C . VAL A 1 82 ? 4.825 -1.955 -4.987 1.00 83.31 82 VAL A C 1
ATOM 663 O O . VAL A 1 82 ? 5.732 -1.903 -5.816 1.00 83.31 82 VAL A O 1
ATOM 666 N N . ALA A 1 83 ? 3.745 -1.171 -5.044 1.00 79.94 83 ALA A N 1
ATOM 667 C CA . ALA A 1 83 ? 3.549 -0.165 -6.083 1.00 79.94 83 ALA A CA 1
ATOM 668 C C . ALA A 1 83 ? 4.664 0.893 -6.052 1.00 79.94 83 ALA A C 1
ATOM 670 O O . ALA A 1 83 ? 5.328 1.115 -7.05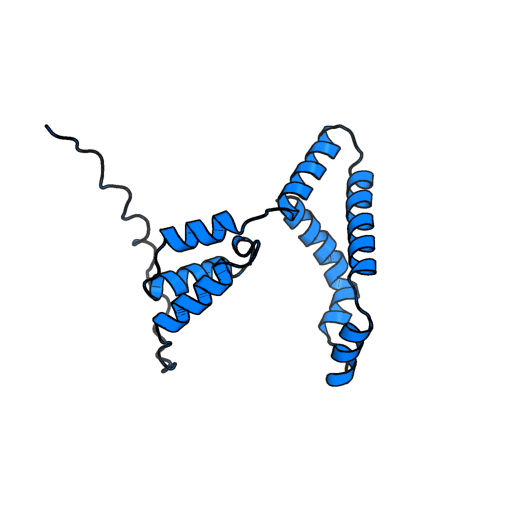7 1.00 79.94 83 ALA A O 1
ATOM 671 N N . GLN A 1 84 ? 4.963 1.463 -4.882 1.00 80.50 84 GLN A N 1
ATOM 672 C CA . GLN A 1 84 ? 6.018 2.476 -4.752 1.00 80.50 84 GLN A CA 1
ATOM 673 C C . GLN A 1 84 ? 7.416 1.916 -5.036 1.00 80.50 84 GLN A C 1
ATOM 675 O O . GLN A 1 84 ? 8.257 2.602 -5.611 1.00 80.50 84 GLN A O 1
ATOM 680 N N . MET A 1 85 ? 7.684 0.656 -4.684 1.00 86.81 85 MET A N 1
ATOM 681 C CA . MET A 1 85 ? 8.939 0.002 -5.062 1.00 86.81 85 MET A CA 1
ATOM 682 C C . MET A 1 85 ? 9.046 -0.195 -6.577 1.00 86.81 85 MET A C 1
ATOM 684 O O . MET A 1 85 ? 10.134 -0.039 -7.129 1.00 86.81 85 MET A O 1
ATOM 688 N N . ALA A 1 86 ? 7.942 -0.503 -7.264 1.00 83.50 86 ALA A N 1
ATOM 689 C CA . ALA A 1 86 ? 7.932 -0.604 -8.722 1.00 83.50 86 ALA A CA 1
ATOM 690 C C . ALA A 1 86 ? 8.271 0.742 -9.381 1.00 83.50 86 ALA A C 1
ATOM 692 O O . ALA A 1 86 ? 9.075 0.774 -10.313 1.00 83.50 86 ALA A O 1
ATOM 693 N N . ASN A 1 87 ? 7.740 1.841 -8.841 1.00 83.06 87 ASN A N 1
ATOM 694 C CA . ASN A 1 87 ? 8.058 3.206 -9.263 1.00 83.06 87 ASN A CA 1
ATOM 695 C C . ASN A 1 87 ? 9.558 3.490 -9.163 1.00 83.06 87 ASN A C 1
ATOM 697 O O . ASN A 1 87 ? 10.197 3.893 -10.133 1.00 83.06 87 ASN A O 1
ATOM 701 N N . LEU A 1 88 ? 10.139 3.203 -7.996 1.00 87.19 88 LEU A N 1
ATOM 702 C CA . LEU A 1 88 ? 11.552 3.440 -7.728 1.00 87.19 88 LEU A CA 1
ATOM 703 C C . LEU A 1 88 ? 12.451 2.645 -8.683 1.00 87.19 88 LEU A C 1
ATOM 705 O O . LEU A 1 88 ? 13.418 3.172 -9.232 1.00 87.19 88 LEU A O 1
ATOM 709 N N . VAL A 1 89 ? 12.115 1.376 -8.920 1.00 86.75 89 VAL A N 1
ATOM 710 C CA . VAL A 1 89 ? 12.844 0.540 -9.878 1.00 86.75 89 VAL A CA 1
ATOM 711 C C . VAL A 1 89 ? 12.695 1.084 -11.301 1.00 86.75 89 VAL A C 1
ATOM 713 O O . VAL A 1 89 ? 13.682 1.109 -12.034 1.00 86.75 89 VAL A O 1
ATOM 716 N N . ALA A 1 90 ? 11.509 1.555 -11.696 1.00 87.88 90 ALA A N 1
ATOM 717 C CA . ALA A 1 90 ? 11.292 2.170 -13.004 1.00 87.88 90 ALA A CA 1
ATOM 718 C C . ALA A 1 90 ? 12.175 3.414 -13.199 1.00 87.88 90 ALA A C 1
ATOM 720 O O . ALA A 1 90 ? 12.860 3.527 -14.217 1.00 87.88 90 ALA A O 1
ATOM 721 N N . GLU A 1 91 ? 12.241 4.298 -12.203 1.00 87.50 91 GLU A N 1
ATOM 722 C CA . GLU A 1 91 ? 13.127 5.466 -12.225 1.00 87.50 91 GLU A CA 1
ATOM 723 C C . GLU A 1 91 ? 14.600 5.068 -12.330 1.00 87.50 91 GLU A C 1
ATOM 725 O O . GLU A 1 91 ? 15.347 5.630 -13.133 1.00 87.50 91 GLU A O 1
ATOM 730 N N . TRP A 1 92 ? 15.032 4.063 -11.568 1.00 94.81 92 TRP A N 1
ATOM 731 C CA . TRP A 1 92 ? 16.406 3.571 -11.629 1.00 94.81 92 TRP A CA 1
ATOM 732 C C . TRP A 1 92 ? 16.759 2.959 -12.983 1.00 94.81 92 TRP A C 1
ATOM 734 O O . TRP A 1 92 ? 17.881 3.147 -13.452 1.00 94.81 92 TRP A O 1
ATOM 744 N N . LEU A 1 93 ? 15.825 2.267 -13.638 1.00 89.75 93 LEU A N 1
ATOM 745 C CA . LEU A 1 93 ? 16.025 1.757 -14.996 1.00 89.75 93 LEU A CA 1
ATOM 746 C C . LEU A 1 93 ? 16.211 2.903 -15.995 1.00 89.75 93 LEU A C 1
ATOM 748 O O . LEU A 1 93 ? 17.125 2.850 -16.821 1.00 89.75 93 LEU A O 1
ATOM 752 N N . ILE A 1 94 ? 15.404 3.959 -15.878 1.00 90.00 94 ILE A N 1
ATOM 753 C CA . ILE A 1 94 ? 15.524 5.157 -16.717 1.00 90.00 94 ILE A CA 1
ATOM 754 C C . ILE A 1 94 ? 16.880 5.838 -16.482 1.00 90.00 94 ILE A C 1
ATOM 756 O O . ILE A 1 94 ? 17.596 6.140 -17.438 1.00 90.00 94 ILE A O 1
ATOM 760 N N . LEU A 1 95 ? 17.287 6.016 -15.221 1.00 93.12 95 LEU A N 1
ATOM 761 C CA . LEU A 1 95 ? 18.604 6.561 -14.863 1.00 93.12 95 LEU A CA 1
ATOM 762 C C . LEU A 1 95 ? 19.760 5.680 -15.361 1.00 93.12 95 LEU A C 1
ATOM 764 O O . LEU A 1 95 ? 20.806 6.194 -15.752 1.00 93.12 95 LEU A O 1
ATOM 768 N N . GLY A 1 96 ? 19.562 4.362 -15.382 1.00 94.94 96 GLY A N 1
ATOM 769 C CA . GLY A 1 96 ? 20.492 3.378 -15.933 1.00 94.94 96 GLY A CA 1
ATOM 770 C C . GLY A 1 96 ? 20.606 3.399 -17.461 1.00 94.94 96 GLY A C 1
ATOM 771 O O . GLY A 1 96 ? 21.419 2.658 -18.012 1.00 94.94 96 GLY A O 1
ATOM 772 N N . GLY A 1 97 ? 19.830 4.246 -18.147 1.00 91.69 97 GLY A N 1
ATOM 773 C CA . GLY A 1 97 ? 19.880 4.439 -19.595 1.00 91.69 97 GLY A CA 1
ATOM 774 C C . GLY A 1 97 ? 18.867 3.612 -20.387 1.00 91.69 97 GLY A C 1
ATOM 775 O O . GLY A 1 97 ? 18.932 3.611 -21.617 1.00 91.69 97 GLY A O 1
ATOM 776 N N . VAL A 1 98 ? 17.934 2.923 -19.722 1.00 93.75 98 VAL A N 1
ATOM 777 C CA . VAL A 1 98 ? 16.805 2.269 -20.399 1.00 93.75 98 VAL A CA 1
ATOM 778 C C . VAL A 1 98 ? 15.835 3.341 -20.891 1.00 93.75 98 VAL A C 1
ATOM 780 O O . VAL A 1 98 ? 15.563 4.320 -20.195 1.00 93.75 98 VAL A O 1
ATOM 783 N N . ASN A 1 99 ? 15.306 3.178 -22.104 1.00 92.06 99 ASN A N 1
ATOM 784 C CA . ASN A 1 99 ? 14.367 4.150 -22.651 1.00 92.06 99 ASN A CA 1
ATOM 785 C C . ASN A 1 99 ? 13.056 4.141 -21.847 1.00 92.06 99 ASN A C 1
ATOM 787 O O . ASN A 1 99 ? 12.508 3.081 -21.549 1.00 92.06 99 ASN A O 1
ATOM 791 N N . VAL A 1 100 ? 12.519 5.325 -21.547 1.00 87.38 100 VAL A N 1
ATOM 792 C CA . VAL A 1 100 ? 11.248 5.497 -20.824 1.00 87.38 100 VAL A CA 1
ATOM 793 C C . VAL A 1 100 ? 10.114 4.710 -21.486 1.00 87.38 100 VAL A C 1
ATOM 795 O O . VAL A 1 100 ? 9.319 4.080 -20.794 1.00 87.38 100 VAL A O 1
ATOM 798 N N . THR A 1 101 ? 10.066 4.677 -22.822 1.00 88.19 101 THR A N 1
ATOM 799 C CA . THR A 1 101 ? 9.031 3.936 -23.560 1.00 88.19 101 THR A CA 1
ATOM 800 C C . THR A 1 101 ? 9.141 2.422 -23.374 1.00 88.19 101 THR A C 1
ATOM 802 O O . THR A 1 101 ? 8.127 1.727 -23.363 1.00 88.19 101 THR A O 1
ATOM 805 N N . GLU A 1 102 ? 10.354 1.899 -23.189 1.00 87.44 102 GLU A N 1
ATOM 806 C CA . GLU A 1 102 ? 10.591 0.480 -22.914 1.00 87.44 102 GLU A CA 1
ATOM 807 C C . GLU A 1 102 ? 10.201 0.126 -21.477 1.00 87.44 102 GLU A C 1
ATOM 809 O O . GLU A 1 102 ? 9.565 -0.902 -21.252 1.00 87.44 102 GLU A O 1
ATOM 814 N N . VAL A 1 103 ? 10.516 0.996 -20.510 1.00 87.56 103 VAL A N 1
ATOM 815 C CA . VAL A 1 103 ? 10.095 0.824 -19.109 1.00 87.56 103 VAL A CA 1
ATOM 816 C C . VAL A 1 103 ? 8.573 0.843 -18.991 1.00 87.56 103 VAL A C 1
ATOM 818 O O . VAL A 1 103 ? 7.997 -0.054 -18.375 1.00 87.56 103 VAL A O 1
ATOM 821 N N . GLN A 1 104 ? 7.913 1.791 -19.657 1.00 83.19 104 GLN A N 1
ATOM 822 C CA . GLN A 1 104 ? 6.455 1.846 -19.729 1.00 83.19 104 GLN A CA 1
ATOM 823 C C . GLN A 1 104 ? 5.873 0.557 -20.327 1.00 83.19 104 GLN A C 1
ATOM 825 O O . GLN A 1 104 ? 4.981 -0.052 -19.737 1.00 83.19 104 GLN A O 1
ATOM 830 N N . ALA A 1 105 ? 6.417 0.088 -21.455 1.00 84.75 105 ALA A N 1
ATOM 831 C CA . ALA A 1 105 ? 5.954 -1.141 -22.091 1.00 84.75 105 ALA A CA 1
ATOM 832 C C . ALA A 1 105 ? 6.131 -2.376 -21.189 1.00 84.75 105 ALA A C 1
ATOM 834 O O . ALA A 1 105 ? 5.274 -3.260 -21.189 1.00 84.75 105 ALA A O 1
ATOM 835 N N . MET A 1 106 ? 7.212 -2.456 -20.403 1.00 85.50 106 MET A N 1
ATOM 836 C CA . MET A 1 106 ? 7.412 -3.546 -19.440 1.00 85.50 106 MET A CA 1
ATOM 837 C C . MET A 1 106 ? 6.314 -3.572 -18.370 1.00 85.50 106 MET A C 1
ATOM 839 O O . MET A 1 106 ? 5.761 -4.640 -18.101 1.00 85.50 106 MET A O 1
ATOM 843 N N . VAL A 1 107 ? 5.964 -2.414 -17.804 1.00 81.62 107 VAL A N 1
ATOM 844 C CA . VAL A 1 107 ? 4.904 -2.303 -16.789 1.00 81.62 107 VAL A CA 1
ATOM 845 C C . VAL A 1 107 ? 3.535 -2.624 -17.390 1.00 81.62 107 VAL A C 1
ATOM 847 O O . VAL A 1 107 ? 2.801 -3.446 -16.841 1.00 81.62 107 VAL A O 1
ATOM 850 N N . GLU A 1 108 ? 3.204 -2.052 -18.550 1.00 80.44 108 GLU A N 1
ATOM 851 C CA . GLU A 1 108 ? 1.922 -2.292 -19.223 1.00 80.44 108 GLU A CA 1
ATOM 852 C C . GLU A 1 108 ? 1.718 -3.764 -19.590 1.00 80.44 108 GLU A C 1
ATOM 854 O O . GLU A 1 108 ? 0.637 -4.316 -19.380 1.00 80.44 108 GLU A O 1
ATOM 859 N N . ASN A 1 109 ? 2.747 -4.421 -20.131 1.00 83.12 109 ASN A N 1
ATOM 860 C CA . ASN A 1 109 ? 2.656 -5.834 -20.490 1.00 83.12 109 ASN A CA 1
ATOM 861 C C . ASN A 1 109 ? 2.506 -6.717 -19.246 1.00 83.12 109 ASN A C 1
ATOM 863 O O . ASN A 1 109 ? 1.709 -7.654 -19.256 1.00 83.12 109 ASN A O 1
ATOM 867 N N . HIS A 1 110 ? 3.199 -6.387 -18.154 1.00 80.94 110 HIS A N 1
ATOM 868 C CA . HIS A 1 110 ? 3.054 -7.120 -16.902 1.00 80.94 110 HIS A CA 1
ATOM 869 C C . HIS A 1 110 ? 1.650 -6.970 -16.293 1.00 80.94 110 HIS A C 1
ATOM 871 O O . HIS A 1 110 ? 1.065 -7.956 -15.845 1.00 80.94 110 HIS A O 1
ATOM 877 N N . LEU A 1 111 ? 1.071 -5.765 -16.330 1.00 75.12 111 LEU A N 1
ATOM 878 C CA . LEU A 1 111 ? -0.306 -5.522 -15.890 1.00 75.12 111 LEU A CA 1
ATOM 879 C C . LEU A 1 111 ? -1.322 -6.280 -16.751 1.00 75.12 111 LEU A C 1
ATOM 881 O O . LEU A 1 111 ? -2.218 -6.923 -16.205 1.00 75.12 111 LEU A O 1
ATOM 885 N N . LYS A 1 112 ? -1.160 -6.272 -18.081 1.00 72.50 112 LYS A N 1
ATOM 886 C CA . LYS A 1 112 ? -2.000 -7.067 -18.993 1.00 72.50 112 LYS A CA 1
ATOM 887 C C . LYS A 1 112 ? -1.964 -8.550 -18.626 1.00 72.50 112 LYS A C 1
ATOM 889 O O . LYS A 1 112 ? -3.018 -9.169 -18.497 1.00 72.50 112 LYS A O 1
ATOM 894 N N . ASP A 1 113 ? -0.778 -9.105 -18.390 1.00 77.62 113 ASP A N 1
ATOM 895 C CA . ASP A 1 113 ? -0.620 -10.504 -17.986 1.00 77.62 113 ASP A CA 1
ATOM 896 C C . ASP A 1 113 ? -1.280 -10.808 -16.636 1.00 77.62 113 ASP A C 1
ATOM 898 O O . ASP A 1 113 ? -1.884 -11.869 -16.466 1.00 77.62 113 ASP A O 1
ATOM 902 N N . MET A 1 114 ? -1.171 -9.894 -15.669 1.00 74.81 114 MET A N 1
ATOM 903 C CA . MET A 1 114 ? -1.808 -10.031 -14.358 1.00 74.81 114 MET A CA 1
ATOM 904 C C . MET A 1 114 ? -3.334 -10.015 -14.463 1.00 74.81 114 MET A C 1
ATOM 906 O O . MET A 1 114 ? -3.993 -10.871 -13.867 1.00 74.81 114 MET A O 1
ATOM 910 N N . ILE A 1 115 ? -3.896 -9.098 -15.257 1.00 72.06 115 ILE A N 1
ATOM 911 C CA . ILE A 1 115 ? -5.338 -9.025 -15.511 1.00 72.06 115 ILE A CA 1
ATOM 912 C C . ILE A 1 115 ? -5.806 -10.323 -16.166 1.00 72.06 115 ILE A C 1
ATOM 914 O O . ILE A 1 115 ? -6.692 -10.979 -15.635 1.00 72.06 115 ILE A O 1
ATOM 918 N N . LEU A 1 116 ? -5.168 -10.765 -17.251 1.00 74.19 116 LEU A N 1
ATOM 919 C CA . LEU A 1 116 ? -5.572 -11.986 -17.958 1.00 74.19 116 LEU A CA 1
ATOM 920 C C . LEU A 1 116 ? -5.525 -13.246 -17.080 1.00 74.19 116 LEU A C 1
ATOM 922 O O . LEU A 1 116 ? -6.330 -14.153 -17.272 1.00 74.19 116 LEU A O 1
ATOM 926 N N . LYS A 1 117 ? -4.592 -13.321 -16.124 1.00 74.69 117 LYS A N 1
ATOM 927 C CA . LYS A 1 117 ? -4.467 -14.469 -15.209 1.00 74.69 117 LYS A CA 1
ATOM 928 C C . LYS A 1 117 ? -5.480 -14.458 -14.069 1.00 74.69 117 LYS A C 1
ATOM 930 O O . LYS A 1 117 ? -5.840 -15.526 -13.583 1.00 74.69 117 LYS A O 1
ATOM 935 N N . THR A 1 118 ? -5.882 -13.275 -13.613 1.00 71.81 118 THR A N 1
ATOM 936 C CA . THR A 1 118 ? -6.651 -13.113 -12.366 1.00 71.81 118 THR A CA 1
ATOM 937 C C . THR A 1 118 ? -8.111 -12.738 -12.628 1.00 71.81 118 THR A C 1
ATOM 939 O O . THR A 1 118 ? -8.958 -12.9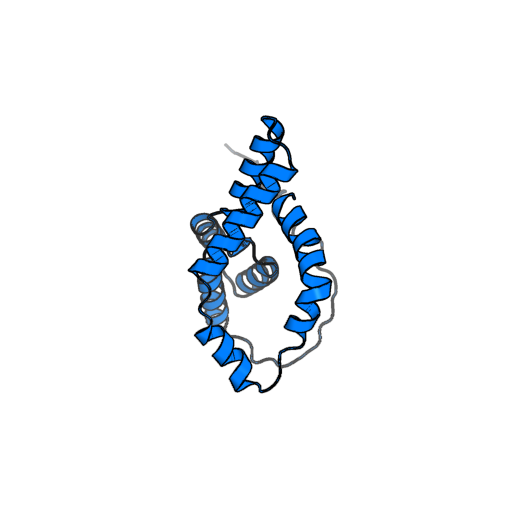01 -11.752 1.00 71.81 118 THR A O 1
ATOM 942 N N . PHE A 1 119 ? -8.422 -12.266 -13.837 1.00 66.75 119 PHE A N 1
ATOM 943 C CA . PHE A 1 119 ? -9.770 -11.921 -14.262 1.00 66.75 119 PHE A CA 1
ATOM 944 C C . PHE A 1 119 ? -10.605 -13.184 -14.492 1.00 66.75 119 PHE A C 1
ATOM 946 O O . PHE A 1 119 ? -10.297 -14.009 -15.353 1.00 66.75 119 PHE A O 1
ATOM 953 N N . ASP A 1 120 ? -11.682 -13.323 -13.719 1.00 64.06 120 ASP A N 1
ATOM 954 C CA . ASP A 1 120 ? -12.678 -14.376 -13.892 1.00 64.06 120 ASP A CA 1
ATOM 955 C C . ASP A 1 120 ? -13.892 -13.796 -14.636 1.00 64.06 120 ASP A C 1
ATOM 957 O O . ASP A 1 120 ? -14.703 -13.093 -14.019 1.00 64.06 120 ASP A O 1
ATOM 961 N N . PRO A 1 121 ? -14.046 -14.082 -15.942 1.00 64.62 121 PRO A N 1
ATOM 962 C CA . PRO A 1 121 ? -15.128 -13.519 -16.740 1.00 64.62 121 PRO A CA 1
ATOM 963 C C . PRO A 1 121 ? -16.510 -13.886 -16.192 1.00 64.62 121 PRO A C 1
ATOM 965 O O . PRO A 1 121 ? -17.434 -13.094 -16.304 1.00 64.62 121 PRO A O 1
ATOM 968 N N . LYS A 1 122 ? -16.657 -15.026 -15.506 1.00 59.47 122 LYS A N 1
ATOM 969 C CA . LYS A 1 122 ? -17.959 -15.450 -14.972 1.00 59.47 122 LYS A CA 1
ATOM 970 C C . LYS A 1 122 ? -18.398 -14.617 -13.768 1.00 59.47 122 LYS A C 1
ATOM 972 O O . LYS A 1 122 ? -19.590 -14.372 -13.595 1.00 59.47 122 LYS A O 1
ATOM 977 N N . LYS A 1 123 ? -17.448 -14.177 -12.935 1.00 64.31 123 LYS A N 1
ATOM 978 C CA . LYS A 1 123 ? -17.730 -13.263 -11.816 1.00 64.31 123 LYS A CA 1
ATOM 979 C C . LYS A 1 123 ? -18.116 -11.878 -12.320 1.00 64.31 123 LYS A C 1
ATOM 981 O O . LYS A 1 123 ? -19.047 -11.291 -11.782 1.00 64.31 123 LYS A O 1
ATOM 986 N N . ALA A 1 124 ? -17.440 -11.397 -13.363 1.00 62.34 124 ALA A N 1
ATOM 987 C CA . ALA A 1 124 ? -17.786 -10.143 -14.019 1.00 62.34 124 ALA A CA 1
ATOM 988 C C . ALA A 1 124 ? -19.185 -10.216 -14.653 1.00 62.34 124 ALA A C 1
ATOM 990 O O . ALA A 1 124 ? -20.024 -9.370 -14.365 1.00 62.34 124 ALA A O 1
ATOM 991 N N . ASP A 1 125 ? -19.478 -11.273 -15.416 1.00 58.69 125 ASP A N 1
ATOM 992 C CA . ASP A 1 125 ? -20.783 -11.461 -16.062 1.00 58.69 125 ASP A CA 1
ATOM 993 C C . ASP A 1 125 ? -21.934 -11.488 -15.048 1.00 58.69 125 ASP A C 1
ATOM 995 O O . ASP A 1 125 ? -22.992 -10.931 -15.320 1.00 58.69 125 ASP A O 1
ATOM 999 N N . THR A 1 126 ? -21.720 -12.065 -13.858 1.00 60.84 126 THR A N 1
ATOM 1000 C CA . THR A 1 126 ? -22.741 -12.113 -12.795 1.00 60.84 126 THR A CA 1
ATOM 1001 C C . THR A 1 126 ? -23.138 -10.702 -12.338 1.00 60.84 126 THR A C 1
ATOM 1003 O O . THR A 1 126 ? -24.330 -10.425 -12.222 1.00 60.84 126 THR A O 1
ATOM 1006 N N . ILE A 1 127 ? -22.166 -9.789 -12.193 1.00 60.09 127 ILE A N 1
ATOM 1007 C CA . ILE A 1 127 ? -22.392 -8.371 -11.855 1.00 60.09 127 ILE A CA 1
ATOM 1008 C C . ILE A 1 127 ? -23.184 -7.662 -12.967 1.00 60.09 127 ILE A C 1
ATOM 1010 O O . ILE A 1 127 ? -24.110 -6.912 -12.679 1.00 60.09 127 ILE A O 1
ATOM 1014 N N . PHE A 1 128 ? -22.883 -7.942 -14.240 1.00 55.34 128 PHE A N 1
ATOM 1015 C CA . PHE A 1 128 ? -23.595 -7.329 -15.370 1.00 55.34 128 PHE A CA 1
ATOM 1016 C C . PHE A 1 128 ? -24.991 -7.926 -15.626 1.00 55.34 128 PHE A C 1
ATOM 1018 O O . PHE A 1 128 ? -25.830 -7.275 -16.244 1.00 55.34 128 PHE A O 1
ATOM 1025 N N . THR A 1 129 ? -25.268 -9.151 -15.165 1.00 57.66 129 THR A N 1
ATOM 1026 C CA . THR A 1 129 ? -26.583 -9.796 -15.345 1.00 57.66 129 THR A CA 1
ATOM 1027 C C . THR A 1 129 ? -27.594 -9.532 -14.230 1.00 57.66 129 THR A C 1
ATOM 1029 O O . THR A 1 129 ? -28.789 -9.611 -14.506 1.00 57.66 129 THR A O 1
ATOM 1032 N N . GLU A 1 130 ? -27.170 -9.213 -13.001 1.00 55.31 130 GLU A N 1
ATOM 1033 C CA . GLU A 1 130 ? -28.105 -8.922 -11.896 1.00 55.31 130 GLU A CA 1
ATOM 1034 C C . GLU A 1 130 ? -28.684 -7.495 -11.940 1.00 55.31 130 GLU A C 1
ATOM 1036 O O . GLU A 1 130 ? -29.816 -7.299 -11.500 1.00 55.31 130 GLU A O 1
ATOM 1041 N N . GLU A 1 131 ? -27.985 -6.522 -12.541 1.00 51.31 131 GLU A N 1
ATOM 1042 C CA . GLU A 1 131 ? -28.467 -5.132 -12.688 1.00 51.31 131 GLU A CA 1
ATOM 1043 C C . GLU A 1 131 ? -29.091 -4.809 -14.058 1.00 51.31 131 GLU A C 1
ATOM 1045 O O . GLU A 1 131 ? -29.665 -3.738 -14.234 1.00 51.31 131 GLU A O 1
ATOM 1050 N N . GLY A 1 132 ? -29.054 -5.732 -15.028 1.00 51.84 132 GLY A N 1
ATOM 1051 C CA . GLY A 1 132 ? -29.762 -5.616 -16.314 1.00 51.84 132 GLY A CA 1
ATOM 1052 C C . GLY A 1 132 ? -29.261 -4.527 -17.277 1.00 51.84 132 GLY A C 1
ATOM 1053 O O . GLY A 1 132 ? -29.585 -4.583 -18.464 1.00 51.84 132 GLY A O 1
ATOM 1054 N N . GLU A 1 133 ? -28.442 -3.586 -16.815 1.00 55.91 133 GLU A N 1
ATOM 1055 C CA . GLU A 1 133 ? -27.824 -2.532 -17.614 1.00 55.91 133 GLU A CA 1
ATOM 1056 C C . GLU A 1 133 ? -26.317 -2.483 -17.350 1.00 55.91 133 GLU A C 1
ATOM 1058 O O . GLU A 1 133 ? -25.851 -2.666 -16.227 1.00 55.91 133 GLU A O 1
ATOM 1063 N N . THR A 1 134 ? -25.535 -2.238 -18.403 1.00 56.31 134 THR A N 1
ATOM 1064 C CA . THR A 1 134 ? -24.112 -1.928 -18.269 1.00 56.31 134 THR A CA 1
ATOM 1065 C C . THR A 1 134 ? -23.972 -0.654 -17.424 1.00 56.31 134 THR A C 1
ATOM 1067 O O . THR A 1 134 ? -24.480 0.388 -17.842 1.00 56.31 134 THR A O 1
ATOM 1070 N N . PRO A 1 135 ? -23.298 -0.696 -16.261 1.00 59.25 135 PRO A N 1
ATOM 1071 C CA . PRO A 1 135 ? -23.132 0.472 -15.409 1.00 59.25 135 PRO A CA 1
ATOM 1072 C C . PRO A 1 135 ? -22.475 1.643 -16.149 1.00 59.25 135 PRO A C 1
ATOM 1074 O O . PRO A 1 135 ? -21.516 1.455 -16.901 1.00 59.25 135 PRO A O 1
ATOM 1077 N N . ALA A 1 136 ? -22.955 2.863 -15.894 1.00 56.69 136 ALA A N 1
ATOM 1078 C CA . ALA A 1 136 ? -22.486 4.076 -16.569 1.00 56.69 136 ALA A CA 1
ATOM 1079 C C . ALA A 1 136 ? -20.966 4.291 -16.440 1.00 56.69 136 ALA A C 1
ATOM 1081 O O . ALA A 1 136 ? -20.324 4.677 -17.417 1.00 56.69 136 ALA A O 1
ATOM 1082 N N . TRP A 1 137 ? -20.377 3.918 -15.295 1.00 63.47 137 TRP A N 1
ATOM 1083 C CA . TRP A 1 137 ? -18.931 4.003 -15.061 1.00 63.47 137 TRP A CA 1
ATOM 1084 C C . TRP A 1 137 ? -18.108 3.190 -16.070 1.00 63.47 137 TRP A C 1
ATOM 1086 O O . TRP A 1 137 ? -16.999 3.586 -16.401 1.00 63.47 137 TRP A O 1
ATOM 1096 N N . LEU A 1 138 ? -18.641 2.084 -16.609 1.00 57.12 138 LEU A N 1
ATOM 1097 C CA . LEU A 1 138 ? -17.942 1.284 -17.620 1.00 57.12 138 LEU A CA 1
ATOM 1098 C C . LEU A 1 138 ? -17.890 2.005 -18.976 1.00 57.12 138 LEU A C 1
ATOM 1100 O O . LEU A 1 138 ? -16.906 1.897 -19.695 1.00 57.12 138 LEU A O 1
ATOM 1104 N N . THR A 1 139 ? -18.930 2.775 -19.306 1.00 60.84 139 THR A N 1
ATOM 1105 C CA . THR A 1 139 ? -18.956 3.596 -20.531 1.00 60.84 139 THR A CA 1
ATOM 1106 C C . THR A 1 139 ? -18.073 4.837 -20.365 1.00 60.84 139 THR A C 1
ATOM 1108 O O . THR A 1 139 ? -17.400 5.255 -21.301 1.00 60.84 139 THR A O 1
ATOM 1111 N N . GLU A 1 140 ? -18.009 5.390 -19.151 1.00 56.94 140 GLU A N 1
ATOM 1112 C CA . GLU A 1 140 ? -17.068 6.457 -18.779 1.00 56.94 140 GLU A CA 1
ATOM 1113 C C . GLU A 1 140 ? -15.610 5.954 -18.735 1.00 56.94 140 GLU A C 1
ATOM 1115 O O . GLU A 1 140 ? -14.664 6.728 -18.917 1.00 56.94 140 GLU A O 1
ATOM 1120 N N . MET A 1 141 ? -15.398 4.644 -18.560 1.00 52.97 141 MET A N 1
ATOM 1121 C CA . MET A 1 141 ? -14.064 4.051 -18.564 1.00 52.97 141 MET A CA 1
ATOM 1122 C C . MET A 1 141 ? -13.370 4.058 -19.924 1.00 52.97 141 MET A C 1
ATOM 1124 O O . MET A 1 141 ? -12.145 4.221 -19.958 1.00 52.97 141 MET A O 1
ATOM 1128 N N . ASP A 1 142 ? -14.124 3.941 -21.017 1.00 51.69 142 ASP A N 1
ATOM 1129 C CA . ASP A 1 142 ? -13.558 3.884 -22.367 1.00 51.69 142 ASP A CA 1
ATOM 1130 C C . ASP A 1 142 ? -12.962 5.234 -22.817 1.00 51.69 142 ASP A C 1
ATOM 1132 O O . ASP A 1 142 ? -11.953 5.241 -23.525 1.00 51.69 142 ASP A O 1
ATOM 1136 N N . ASP A 1 143 ? -13.495 6.366 -22.335 1.00 50.72 143 ASP A N 1
ATOM 1137 C CA . ASP A 1 143 ? -13.050 7.709 -22.747 1.00 50.72 143 ASP A CA 1
ATOM 1138 C C . ASP A 1 143 ? -12.286 8.481 -21.655 1.00 50.72 143 ASP A C 1
ATOM 1140 O O . ASP A 1 143 ? -11.258 9.106 -21.941 1.00 50.72 143 ASP A O 1
ATOM 1144 N N . GLU A 1 144 ? -12.721 8.428 -20.392 1.00 48.75 144 GLU A N 1
ATOM 1145 C CA . GLU A 1 144 ? -12.051 9.158 -19.311 1.00 48.75 144 GLU A CA 1
ATOM 1146 C C . GLU A 1 144 ? -11.024 8.295 -18.589 1.00 48.75 144 GLU A C 1
ATOM 1148 O O . GLU A 1 144 ? -9.954 8.796 -18.259 1.00 48.75 144 GLU A O 1
ATOM 1153 N N . THR A 1 145 ? -11.250 6.991 -18.410 1.00 46.84 145 THR A N 1
ATOM 1154 C CA . THR A 1 145 ? -10.390 6.188 -17.523 1.00 46.84 145 THR A CA 1
ATOM 1155 C C . THR A 1 145 ? -9.109 5.691 -18.176 1.00 46.84 145 THR A C 1
ATOM 1157 O O . THR A 1 145 ? -8.157 5.477 -17.453 1.00 46.84 145 THR A O 1
ATOM 1160 N N . LEU A 1 146 ? -8.960 5.607 -19.500 1.00 45.34 146 LEU A N 1
ATOM 1161 C CA . LEU A 1 146 ? -7.628 5.391 -20.104 1.00 45.34 146 LEU A CA 1
ATOM 1162 C C . LEU A 1 146 ? -6.772 6.667 -20.093 1.00 45.34 146 LEU A C 1
ATOM 1164 O O . LEU A 1 146 ? -5.557 6.606 -19.901 1.00 45.34 146 LEU A O 1
ATOM 1168 N N . ALA A 1 147 ? -7.405 7.834 -20.228 1.00 39.91 147 ALA A N 1
ATOM 1169 C CA . ALA A 1 147 ? -6.732 9.124 -20.127 1.00 39.91 147 ALA A CA 1
ATOM 1170 C C . ALA A 1 147 ? -6.417 9.494 -18.669 1.00 39.91 147 ALA A C 1
ATOM 1172 O O . ALA A 1 147 ? -5.360 10.057 -18.410 1.00 39.91 147 ALA A O 1
ATOM 1173 N N . VAL A 1 148 ? -7.301 9.157 -17.727 1.00 40.53 148 VAL A N 1
ATOM 1174 C CA . VAL A 1 148 ? -7.161 9.333 -16.275 1.00 40.53 148 VAL A CA 1
ATOM 1175 C C . VAL A 1 148 ? -6.298 8.223 -15.693 1.00 40.53 148 VAL A C 1
ATOM 1177 O O . VAL A 1 148 ? -5.423 8.547 -14.925 1.00 40.53 148 VAL A O 1
ATOM 1180 N N . ALA A 1 149 ? -6.375 6.960 -16.106 1.00 41.78 149 ALA A N 1
ATOM 1181 C CA . ALA A 1 149 ? -5.382 5.947 -15.732 1.00 41.78 149 ALA A CA 1
ATOM 1182 C C . ALA A 1 149 ? -4.005 6.321 -16.290 1.00 41.78 149 ALA A C 1
ATOM 1184 O O . ALA A 1 149 ? -3.033 6.309 -15.555 1.00 41.78 149 ALA A O 1
ATOM 1185 N N . GLY A 1 150 ? -3.899 6.791 -17.535 1.00 39.56 150 GLY A N 1
ATOM 1186 C CA . GLY A 1 150 ? -2.648 7.359 -18.047 1.00 39.56 150 GLY A CA 1
ATOM 1187 C C . GLY A 1 150 ? -2.189 8.618 -17.295 1.00 39.56 150 GLY A C 1
ATOM 1188 O O . GLY A 1 150 ? -0.996 8.820 -17.117 1.00 39.56 150 GLY A O 1
ATOM 1189 N N . LYS A 1 151 ? -3.107 9.463 -16.807 1.00 39.94 151 LYS A N 1
ATOM 1190 C CA . LYS A 1 151 ? -2.804 10.704 -16.061 1.00 39.94 151 LYS A CA 1
ATOM 1191 C C . LYS A 1 151 ? -2.778 10.568 -14.541 1.00 39.94 151 LYS A C 1
ATOM 1193 O O . LYS A 1 151 ? -2.380 11.528 -13.904 1.00 39.94 151 LYS A O 1
ATOM 1198 N N . PHE A 1 152 ? -3.196 9.449 -13.963 1.00 37.03 152 PHE A N 1
ATOM 1199 C CA . PHE A 1 152 ? -3.239 9.182 -12.525 1.00 37.03 152 PHE A CA 1
ATOM 1200 C C . PHE A 1 152 ? -2.423 7.950 -12.183 1.00 37.03 152 PHE A C 1
ATOM 1202 O O . PHE A 1 152 ? -1.681 8.051 -11.225 1.00 37.03 152 PHE A O 1
ATOM 1209 N N . LEU A 1 153 ? -2.421 6.852 -12.955 1.00 41.97 153 LEU A N 1
ATOM 1210 C CA . LEU A 1 153 ? -1.406 5.815 -12.734 1.00 41.97 153 LEU A CA 1
ATOM 1211 C C . LEU A 1 153 ? -0.010 6.373 -12.983 1.00 41.97 153 LEU A C 1
ATOM 1213 O O . LEU A 1 153 ? 0.848 6.068 -12.184 1.00 41.97 153 LEU A O 1
ATOM 1217 N N . ILE A 1 154 ? 0.245 7.229 -13.981 1.00 40.69 154 ILE A N 1
ATOM 1218 C CA . ILE A 1 154 ? 1.613 7.744 -14.194 1.00 40.69 154 ILE A CA 1
ATOM 1219 C C . ILE A 1 154 ? 2.101 8.646 -13.041 1.00 40.69 154 ILE A C 1
ATOM 1221 O O . ILE A 1 154 ? 3.196 8.395 -12.562 1.00 40.69 154 ILE A O 1
ATOM 1225 N N . PRO A 1 155 ? 1.353 9.636 -12.516 1.00 38.34 155 PRO A N 1
ATOM 1226 C CA . PRO A 1 155 ? 1.790 10.406 -11.346 1.00 38.34 155 PRO A CA 1
ATOM 1227 C C . PRO A 1 155 ? 1.492 9.764 -9.982 1.00 38.34 155 PRO A C 1
ATOM 1229 O O . PRO A 1 155 ? 2.101 10.181 -9.014 1.00 38.34 155 PRO A O 1
ATOM 1232 N N . MET A 1 156 ? 0.642 8.740 -9.865 1.00 35.28 156 MET A N 1
ATOM 1233 C CA . MET A 1 156 ? 0.566 7.885 -8.660 1.00 35.28 156 MET A CA 1
ATOM 1234 C C . MET A 1 156 ? 1.701 6.841 -8.653 1.00 35.28 156 MET A C 1
ATOM 1236 O O . MET A 1 156 ? 2.056 6.299 -7.609 1.00 35.28 156 MET A O 1
ATOM 1240 N N . ILE A 1 157 ? 2.305 6.596 -9.824 1.00 41.59 157 ILE A N 1
ATOM 1241 C CA . ILE A 1 157 ? 3.559 5.856 -10.018 1.00 41.59 157 ILE A CA 1
ATOM 1242 C C . ILE A 1 157 ? 4.784 6.802 -10.002 1.00 41.59 157 ILE A C 1
ATOM 1244 O O . ILE A 1 157 ? 5.905 6.353 -9.825 1.00 41.59 157 ILE A O 1
ATOM 1248 N N . CYS A 1 158 ? 4.631 8.119 -10.144 1.00 33.03 158 CYS A N 1
ATOM 1249 C CA . CYS A 1 158 ? 5.767 9.053 -10.244 1.00 33.03 158 CYS A CA 1
ATOM 1250 C C . CYS A 1 158 ? 5.641 10.305 -9.357 1.00 33.03 158 CYS A C 1
ATOM 1252 O O . CYS A 1 158 ? 6.218 11.341 -9.690 1.00 33.03 158 CYS A O 1
ATOM 1254 N N . SER A 1 159 ? 4.912 10.237 -8.240 1.00 33.66 159 SER A N 1
ATOM 1255 C CA . SER A 1 159 ? 4.924 11.270 -7.198 1.00 33.66 159 SER A CA 1
ATOM 1256 C C . SER A 1 159 ? 4.760 10.695 -5.801 1.00 33.66 159 SER A C 1
ATOM 1258 O O . SER A 1 159 ? 4.191 9.591 -5.662 1.00 33.66 159 SER A O 1
#

Sequence (159 aa):
MNDDYDDEQTHRWDQDMVDVDSDGGDDPMENPQEVLNECLEKFSTPDYIMEPGIFSQLKRYFQAGGNPEQVIELLSQNYKAVAQMANLVAEWLILGGVNVTEVQAMVENHLKDMILKTFDPKKADTIFTEEGETPAWLTEMDDETLAVAGKFLIPMICS